Protein AF-A0AAN4SZ05-F1 (afdb_monomer_lite)

Secondary structure (DSSP, 8-state):
-HHHHHHHHHHHHT-----PPPPHHHHHHTT-EEE-TTS-EEESS-SHHHHHHHHHHHHHHHHHHHHHHHHTT-----

Radius of gyration: 21.35 Å; chains: 1; bounding box: 57×25×48 Å

Structure (mmCIF, N/CA/C/O backbone):
data_AF-A0AAN4SZ05-F1
#
_entry.id   AF-A0AAN4SZ05-F1
#
loop_
_atom_site.group_PDB
_atom_site.id
_atom_site.type_symbol
_atom_site.label_atom_id
_atom_site.label_alt_id
_atom_site.label_comp_id
_atom_site.label_asym_id
_atom_site.label_entity_id
_atom_site.label_seq_id
_atom_site.pdbx_PDB_ins_code
_atom_site.Cartn_x
_atom_site.Cartn_y
_atom_site.Cartn_z
_atom_site.occupancy
_atom_site.B_iso_or_equiv
_atom_site.auth_seq_id
_atom_site.auth_comp_id
_atom_site.auth_asym_id
_atom_site.auth_atom_id
_atom_site.pdbx_PDB_model_num
ATOM 1 N N . MET A 1 1 ? 41.423 12.809 -25.947 1.00 63.50 1 MET A N 1
ATOM 2 C CA . MET A 1 1 ? 40.731 11.500 -25.895 1.00 63.50 1 MET A CA 1
ATOM 3 C C . MET A 1 1 ? 40.342 11.110 -24.467 1.00 63.50 1 MET A C 1
ATOM 5 O O . MET A 1 1 ? 39.155 11.031 -24.205 1.00 63.50 1 MET A O 1
ATOM 9 N N . LYS A 1 2 ? 41.277 10.969 -23.509 1.00 68.50 2 LYS A N 1
ATOM 10 C CA . LYS A 1 2 ? 40.954 10.580 -22.111 1.00 68.50 2 LYS A CA 1
ATOM 11 C C . LYS A 1 2 ? 39.977 11.530 -21.387 1.00 68.50 2 LYS A C 1
ATOM 13 O O . LYS A 1 2 ? 39.039 11.074 -20.750 1.00 68.50 2 LYS A O 1
ATOM 18 N N . ARG A 1 3 ? 40.153 12.852 -21.534 1.00 76.69 3 ARG A N 1
ATOM 19 C CA . ARG A 1 3 ? 39.262 13.874 -20.935 1.00 76.69 3 ARG A CA 1
ATOM 20 C C . ARG A 1 3 ? 37.850 13.845 -21.522 1.00 76.69 3 ARG A C 1
ATOM 22 O O . ARG A 1 3 ? 36.884 13.976 -20.789 1.00 76.69 3 ARG A O 1
ATOM 29 N N . THR A 1 4 ? 37.741 13.632 -22.830 1.00 83.3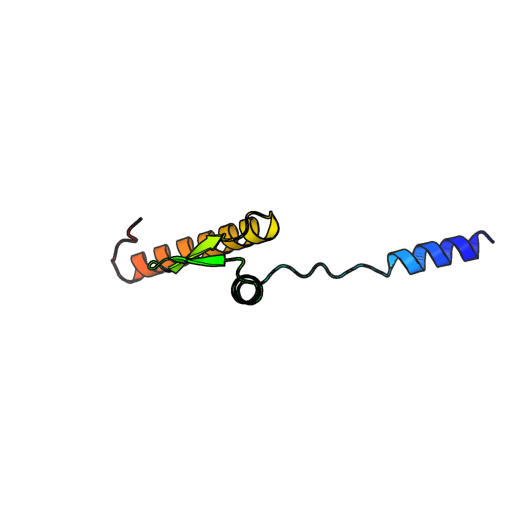1 4 THR A N 1
ATOM 30 C CA . THR A 1 4 ? 36.459 13.508 -23.533 1.00 83.31 4 THR A CA 1
ATOM 31 C C . THR A 1 4 ? 35.685 12.274 -23.065 1.00 83.31 4 THR A C 1
ATOM 33 O O . THR A 1 4 ? 34.476 12.336 -22.893 1.00 83.31 4 THR A O 1
ATOM 36 N N . LEU A 1 5 ? 36.399 11.181 -22.781 1.00 88.50 5 LEU A N 1
ATOM 37 C CA . LEU A 1 5 ? 35.834 9.936 -22.256 1.00 88.50 5 LEU A CA 1
ATOM 38 C C . LEU A 1 5 ? 35.324 10.102 -20.813 1.00 88.50 5 LEU A C 1
ATOM 40 O O . LEU A 1 5 ? 34.232 9.648 -20.494 1.00 88.50 5 LEU A O 1
ATOM 44 N N . LEU A 1 6 ? 36.064 10.828 -19.967 1.00 90.31 6 LEU A N 1
ATOM 45 C CA . LEU A 1 6 ? 35.631 11.155 -18.601 1.00 90.31 6 LEU A CA 1
ATOM 46 C C . LEU A 1 6 ? 34.374 12.036 -18.578 1.00 90.31 6 LEU A C 1
ATOM 48 O O . LEU A 1 6 ? 33.479 11.798 -17.776 1.00 90.31 6 LEU A O 1
ATOM 52 N N . ILE A 1 7 ? 34.287 13.019 -19.478 1.00 90.88 7 ILE A N 1
ATOM 53 C CA . ILE A 1 7 ? 33.102 13.881 -19.600 1.00 90.88 7 ILE A CA 1
ATOM 54 C C . ILE A 1 7 ? 31.890 13.073 -20.083 1.00 90.88 7 ILE A C 1
ATOM 56 O O . ILE A 1 7 ? 30.796 13.261 -19.564 1.00 90.88 7 ILE A O 1
ATOM 60 N N . ALA A 1 8 ? 32.080 12.142 -21.023 1.00 90.25 8 ALA A N 1
ATOM 61 C CA . ALA A 1 8 ? 31.004 11.275 -21.502 1.00 90.25 8 ALA A CA 1
ATOM 62 C C . ALA A 1 8 ? 30.467 10.345 -20.399 1.00 90.25 8 ALA A C 1
ATOM 64 O O . ALA A 1 8 ? 29.258 10.230 -20.232 1.00 90.25 8 ALA A O 1
ATOM 65 N N . VAL A 1 9 ? 31.351 9.735 -19.601 1.00 90.50 9 VAL A N 1
ATOM 66 C CA . VAL A 1 9 ? 30.951 8.904 -18.451 1.00 90.50 9 VAL A CA 1
ATOM 67 C C . VAL A 1 9 ? 30.200 9.731 -17.406 1.00 90.50 9 VAL A C 1
ATOM 69 O O . VAL A 1 9 ? 29.182 9.284 -16.884 1.00 90.50 9 VAL A O 1
ATOM 72 N N . TRP A 1 10 ? 30.662 10.954 -17.135 1.00 90.00 10 TRP A N 1
ATOM 73 C CA . TRP A 1 10 ? 29.989 11.853 -16.200 1.00 90.00 10 TRP A CA 1
ATOM 74 C C . TRP A 1 10 ? 28.599 12.269 -16.698 1.00 90.00 10 TRP A C 1
ATOM 76 O O . TRP A 1 10 ? 27.646 12.240 -15.928 1.00 90.00 10 TRP A O 1
ATOM 86 N N . ALA A 1 11 ? 28.457 12.570 -17.992 1.00 89.31 11 ALA A N 1
ATOM 87 C CA . ALA A 1 11 ? 27.173 12.919 -18.594 1.00 89.31 11 ALA A CA 1
ATOM 88 C C . ALA A 1 11 ? 26.152 11.768 -18.536 1.00 89.31 11 ALA A C 1
ATOM 90 O O . ALA A 1 11 ? 24.981 12.015 -18.268 1.00 89.31 11 ALA A O 1
ATOM 91 N N . ILE A 1 12 ? 26.589 10.517 -18.724 1.00 87.94 12 ILE A N 1
ATOM 92 C CA . ILE A 1 12 ? 25.717 9.336 -18.600 1.00 87.94 12 ILE A CA 1
ATOM 93 C C . ILE A 1 12 ? 25.273 9.137 -17.144 1.00 87.94 12 ILE A C 1
ATOM 95 O O . ILE A 1 12 ? 24.113 8.827 -16.898 1.00 87.94 12 ILE A O 1
ATOM 99 N N . GLY A 1 13 ? 26.159 9.380 -16.172 1.00 84.88 13 GLY A N 1
ATOM 100 C CA . GLY A 1 13 ? 25.831 9.274 -14.746 1.00 84.88 13 GLY A CA 1
ATOM 101 C C . GLY A 1 13 ? 24.811 10.303 -14.241 1.00 84.88 13 GLY A C 1
ATOM 102 O O . GLY A 1 13 ? 24.238 10.105 -13.175 1.00 84.88 13 GLY A O 1
ATOM 103 N N . LEU A 1 14 ? 24.565 11.385 -14.989 1.00 86.50 14 LEU A N 1
ATOM 104 C CA . LEU A 1 14 ? 23.520 12.365 -14.669 1.00 86.50 14 LEU A CA 1
ATOM 105 C C . LEU A 1 14 ? 22.128 11.938 -15.150 1.00 86.50 14 LEU A C 1
ATOM 107 O O . LEU A 1 14 ? 21.137 12.556 -14.763 1.00 86.50 14 LEU A O 1
ATOM 111 N N . MET A 1 15 ? 22.037 10.898 -15.981 1.00 83.81 15 MET A N 1
ATOM 112 C CA . MET A 1 15 ? 20.767 10.358 -16.460 1.00 83.81 15 MET A CA 1
ATOM 113 C C . MET A 1 15 ? 20.283 9.263 -15.504 1.00 83.81 15 MET A C 1
ATOM 115 O O . MET A 1 15 ? 20.316 8.080 -15.826 1.00 83.81 15 MET A O 1
ATOM 119 N N . SER A 1 16 ? 19.881 9.652 -14.294 1.00 76.56 16 SER A N 1
ATOM 120 C CA . SER A 1 16 ? 19.194 8.741 -13.374 1.00 76.56 16 SER A CA 1
ATOM 121 C C . SER A 1 16 ? 17.703 8.734 -13.696 1.00 76.56 16 SER A C 1
ATOM 123 O O . SER A 1 16 ? 17.049 9.774 -13.592 1.00 76.56 16 SER A O 1
ATOM 125 N N . ASP A 1 17 ? 17.153 7.574 -14.051 1.00 75.00 17 ASP A N 1
ATOM 126 C CA . ASP A 1 17 ? 15.705 7.415 -14.157 1.00 75.00 17 ASP A CA 1
ATOM 127 C C . ASP A 1 17 ? 15.061 7.590 -12.778 1.00 75.00 17 ASP A C 1
ATOM 129 O O . ASP A 1 17 ? 15.486 7.003 -11.778 1.00 75.00 17 ASP A O 1
ATOM 133 N N . SER A 1 18 ? 14.022 8.422 -12.714 1.00 76.38 18 SER A N 1
ATOM 134 C CA . SER A 1 18 ? 13.210 8.547 -11.506 1.00 76.38 18 SER A CA 1
ATOM 135 C C . SER A 1 18 ? 12.358 7.289 -11.381 1.00 76.38 18 SER A C 1
ATOM 137 O O . SER A 1 18 ? 11.421 7.099 -12.154 1.00 76.38 18 SER A O 1
ATOM 139 N N . ALA A 1 19 ? 12.682 6.416 -10.426 1.00 77.94 19 ALA A N 1
ATOM 140 C CA . ALA A 1 19 ? 11.845 5.261 -10.124 1.00 77.94 19 ALA A CA 1
ATOM 141 C C . ALA A 1 19 ? 10.525 5.742 -9.497 1.00 77.94 19 ALA A C 1
ATOM 143 O O . ALA A 1 19 ? 10.479 6.120 -8.326 1.00 77.94 19 ALA A O 1
ATOM 144 N N . MET A 1 20 ? 9.459 5.766 -10.297 1.00 85.81 20 MET A N 1
ATOM 145 C CA . MET A 1 20 ? 8.103 6.051 -9.831 1.00 85.81 20 MET A CA 1
ATOM 146 C C . MET A 1 20 ? 7.539 4.790 -9.179 1.00 85.81 20 MET A C 1
ATOM 148 O O . MET A 1 20 ? 7.458 3.750 -9.825 1.00 85.81 20 MET A O 1
ATOM 152 N N . ALA A 1 21 ? 7.166 4.873 -7.904 1.00 91.25 21 ALA A N 1
ATOM 153 C CA . ALA A 1 21 ? 6.477 3.776 -7.235 1.00 91.25 21 ALA A CA 1
ATOM 154 C C . ALA A 1 21 ? 5.026 3.690 -7.724 1.00 91.25 21 ALA A C 1
ATOM 156 O O . ALA A 1 21 ? 4.346 4.717 -7.802 1.00 91.25 21 ALA A O 1
ATOM 157 N N . LEU A 1 22 ? 4.540 2.475 -7.989 1.00 95.88 22 LEU A N 1
ATOM 158 C CA . LEU A 1 22 ? 3.130 2.225 -8.274 1.00 95.88 22 LEU A CA 1
ATOM 159 C C . LEU A 1 22 ? 2.229 2.791 -7.177 1.00 95.88 22 LEU A C 1
ATOM 161 O O . LEU A 1 22 ? 2.303 2.402 -6.010 1.00 95.88 22 LEU A O 1
ATOM 165 N N . THR A 1 23 ? 1.310 3.662 -7.567 1.00 97.19 23 THR A N 1
ATOM 166 C CA . THR A 1 23 ? 0.293 4.187 -6.662 1.00 97.19 23 THR A CA 1
ATOM 167 C C . THR A 1 23 ? -0.932 3.278 -6.610 1.00 97.19 23 THR A C 1
ATOM 169 O O . THR A 1 23 ? -1.236 2.516 -7.529 1.00 97.19 23 THR A O 1
ATOM 172 N N . LEU A 1 24 ? -1.728 3.422 -5.548 1.00 97.69 24 LEU A N 1
ATOM 173 C CA . LEU A 1 24 ? -3.000 2.710 -5.423 1.00 97.69 24 LEU A CA 1
ATOM 174 C C . LEU A 1 24 ? -3.979 3.007 -6.568 1.00 97.69 24 LEU A C 1
ATOM 176 O O . LEU A 1 24 ? -4.687 2.114 -7.032 1.00 97.69 24 LEU A O 1
ATOM 180 N N . ASN A 1 25 ? -4.045 4.260 -7.020 1.00 98.12 25 ASN A N 1
ATOM 181 C CA . ASN A 1 25 ? -4.968 4.642 -8.086 1.00 98.12 25 ASN A CA 1
ATOM 182 C C . ASN A 1 25 ? -4.556 4.036 -9.429 1.00 98.12 25 ASN A C 1
ATOM 184 O O . ASN A 1 25 ? -5.425 3.564 -10.159 1.00 98.12 25 ASN A O 1
ATOM 188 N N . GLU A 1 26 ? -3.257 3.987 -9.723 1.00 98.12 26 GLU A N 1
ATOM 189 C CA . GLU A 1 26 ? -2.731 3.302 -10.907 1.00 98.12 26 GLU A CA 1
ATOM 190 C C . GLU A 1 26 ? -2.979 1.798 -10.835 1.00 98.12 26 GLU A C 1
ATOM 192 O O . GLU A 1 26 ? -3.496 1.214 -11.782 1.00 98.12 26 GLU A O 1
ATOM 197 N N . ALA A 1 27 ? -2.703 1.169 -9.691 1.00 98.25 27 ALA A N 1
ATOM 198 C CA . ALA A 1 27 ? -2.952 -0.256 -9.512 1.00 98.25 27 ALA A CA 1
ATOM 199 C C . ALA A 1 27 ? -4.432 -0.619 -9.725 1.00 98.25 27 ALA A C 1
ATOM 201 O O . ALA A 1 27 ? -4.736 -1.650 -10.324 1.00 98.25 27 ALA A O 1
ATOM 202 N N . ARG A 1 28 ? -5.366 0.232 -9.280 1.00 97.94 28 ARG A N 1
ATOM 203 C CA . ARG A 1 28 ? -6.803 0.053 -9.540 1.00 97.94 28 ARG A CA 1
ATOM 204 C C . ARG A 1 28 ? -7.155 0.271 -11.006 1.00 97.94 28 ARG A C 1
ATOM 206 O O . ARG A 1 28 ? -7.847 -0.563 -11.583 1.00 97.94 28 ARG A O 1
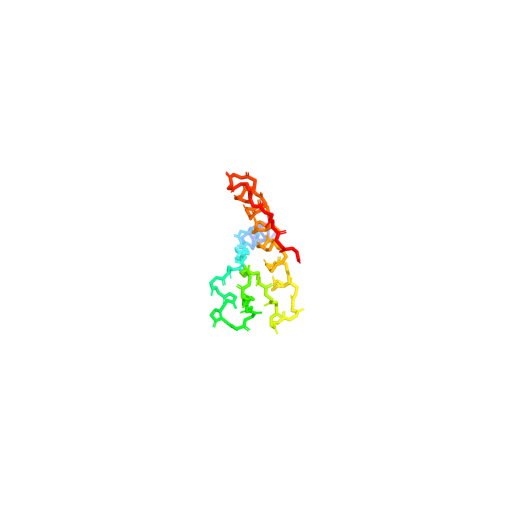ATOM 213 N N . SER A 1 29 ? -6.698 1.370 -11.610 1.00 98.25 29 SER A N 1
ATOM 214 C CA . SER A 1 29 ? -7.039 1.704 -13.000 1.00 98.25 29 SER A CA 1
ATOM 215 C C . SER A 1 29 ? -6.497 0.674 -13.992 1.00 98.25 29 SER A C 1
ATOM 217 O O . SER A 1 29 ? -7.139 0.388 -14.997 1.00 98.25 29 SER A O 1
ATOM 219 N N . GLN A 1 30 ? -5.356 0.067 -13.671 1.00 98.00 30 GLN A N 1
ATOM 220 C CA . GLN A 1 30 ? -4.722 -1.002 -14.439 1.00 98.00 30 GLN A CA 1
ATOM 221 C C . GLN A 1 30 ? -5.285 -2.401 -14.113 1.00 98.00 30 GLN A C 1
ATOM 223 O O . GLN A 1 30 ? -4.815 -3.391 -14.669 1.00 98.00 30 GLN A O 1
ATOM 228 N N . GLY A 1 31 ? -6.264 -2.519 -13.205 1.00 98.19 31 GLY A N 1
ATOM 229 C CA . GLY A 1 31 ? -6.868 -3.804 -12.827 1.00 98.19 31 GLY A CA 1
ATOM 230 C C . GLY A 1 31 ? -5.921 -4.747 -12.075 1.00 98.19 31 GLY A C 1
ATOM 231 O O . GLY A 1 31 ? -6.110 -5.961 -12.095 1.00 98.19 31 GLY A O 1
ATOM 232 N N . ARG A 1 32 ? -4.887 -4.207 -11.422 1.00 98.50 32 ARG A N 1
ATOM 233 C CA . ARG A 1 32 ? -3.873 -4.976 -10.679 1.00 98.50 32 ARG A CA 1
ATOM 234 C C . ARG A 1 32 ? -4.339 -5.347 -9.282 1.00 98.50 32 ARG A C 1
ATOM 236 O O . ARG A 1 32 ? -3.872 -6.341 -8.733 1.00 98.50 32 ARG A O 1
ATOM 243 N N . VAL A 1 33 ? -5.263 -4.574 -8.713 1.00 98.56 33 VAL A N 1
ATOM 244 C CA . VAL A 1 33 ? -5.819 -4.804 -7.375 1.00 98.56 33 VAL A CA 1
ATOM 245 C C . VAL A 1 33 ? -7.339 -4.671 -7.358 1.00 98.56 33 VAL A C 1
ATOM 247 O O . VAL A 1 33 ? -7.916 -3.853 -8.073 1.00 98.56 33 VAL A O 1
ATOM 250 N N . GLY A 1 34 ? -7.971 -5.461 -6.496 1.00 98.06 34 GLY A N 1
ATOM 251 C CA . GLY A 1 34 ? -9.355 -5.307 -6.058 1.00 98.06 34 GLY A CA 1
ATOM 252 C C . GLY A 1 34 ? -9.418 -4.942 -4.574 1.00 98.06 34 GLY A C 1
ATOM 253 O O . GLY A 1 34 ? -8.391 -4.881 -3.899 1.00 98.06 34 GLY A O 1
ATOM 254 N N . GLU A 1 35 ? -10.623 -4.714 -4.055 1.00 97.81 35 GLU A N 1
ATOM 255 C CA . GLU A 1 35 ? -10.859 -4.438 -2.634 1.00 97.81 35 GLU A CA 1
ATOM 256 C C . GLU A 1 35 ? -11.968 -5.356 -2.101 1.00 97.81 35 GLU A C 1
ATOM 258 O O . GLU A 1 35 ? -12.975 -5.591 -2.771 1.00 97.81 35 GLU A O 1
ATOM 263 N N . THR A 1 36 ? -11.770 -5.916 -0.912 1.00 96.75 36 THR A N 1
ATOM 264 C CA . THR A 1 36 ? -12.759 -6.733 -0.203 1.00 96.75 36 THR A CA 1
ATOM 265 C C . THR A 1 36 ? -13.843 -5.860 0.428 1.00 96.75 36 THR A C 1
ATOM 267 O O . THR A 1 36 ? -13.666 -4.662 0.637 1.00 96.75 36 THR A O 1
ATOM 270 N N . LEU A 1 37 ? -14.961 -6.471 0.834 1.00 95.50 37 LEU A N 1
ATOM 271 C CA . LEU A 1 37 ? -16.056 -5.759 1.513 1.00 95.50 37 LEU A CA 1
ATOM 272 C C . LEU A 1 37 ? -15.659 -5.154 2.871 1.00 95.50 37 LEU A C 1
ATOM 274 O O . LEU A 1 37 ? -16.317 -4.232 3.342 1.00 95.50 37 LEU A O 1
ATOM 278 N N . ASN A 1 38 ? -14.597 -5.661 3.503 1.00 93.00 38 ASN A N 1
ATOM 279 C CA . ASN A 1 38 ? -14.029 -5.089 4.727 1.00 93.00 38 ASN A CA 1
ATOM 280 C C . ASN A 1 38 ? -12.911 -4.061 4.455 1.00 93.00 38 ASN A C 1
ATOM 282 O O . ASN A 1 38 ? -12.238 -3.647 5.394 1.00 93.00 38 ASN A O 1
ATOM 286 N N . GLY A 1 39 ? -12.714 -3.641 3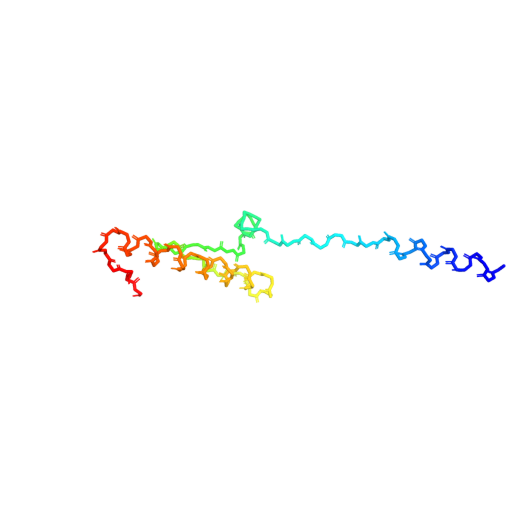.201 1.00 95.56 39 GLY A N 1
ATOM 287 C CA . GLY A 1 39 ? -11.833 -2.528 2.847 1.00 95.56 39 GLY A CA 1
ATOM 288 C C . GLY A 1 39 ? -10.349 -2.879 2.735 1.00 95.56 39 GLY A C 1
ATOM 289 O O . GLY A 1 39 ? -9.518 -1.980 2.791 1.00 95.56 39 GLY A O 1
ATOM 290 N N . TYR A 1 40 ? -9.970 -4.148 2.574 1.00 97.94 40 TYR A N 1
ATOM 291 C CA . TYR A 1 40 ? -8.578 -4.557 2.340 1.00 97.94 40 TYR A CA 1
ATOM 292 C C . TYR A 1 40 ? -8.329 -4.818 0.855 1.00 97.94 40 TYR A C 1
ATOM 294 O O . TYR A 1 40 ? -9.209 -5.280 0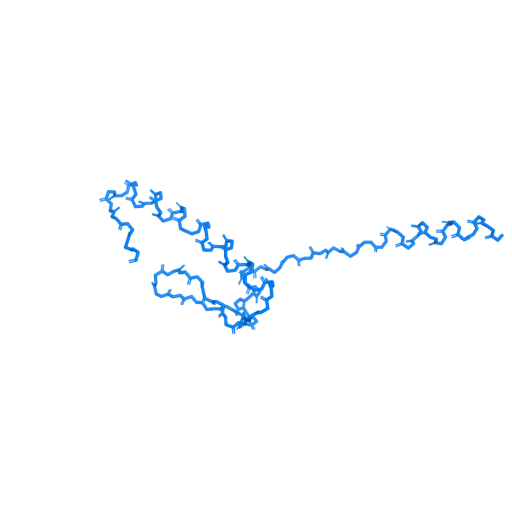.132 1.00 97.94 40 TYR A O 1
ATOM 302 N N . LEU A 1 41 ? -7.127 -4.509 0.376 1.00 98.38 41 LEU A N 1
ATOM 303 C CA . LEU A 1 41 ? -6.751 -4.787 -1.004 1.00 98.38 41 LEU A CA 1
ATOM 304 C C . LEU A 1 41 ? -6.458 -6.269 -1.212 1.00 98.38 41 LEU A C 1
ATOM 306 O O . LEU A 1 41 ? -5.876 -6.928 -0.350 1.00 98.38 41 LEU A O 1
ATOM 310 N N . VAL A 1 42 ? -6.796 -6.753 -2.402 1.00 98.12 42 VAL A N 1
ATOM 311 C CA . VAL A 1 42 ? -6.420 -8.074 -2.906 1.00 98.12 42 VAL A CA 1
ATOM 312 C C . VAL A 1 42 ? -5.685 -7.882 -4.220 1.00 98.12 42 VAL A C 1
ATOM 314 O O . VAL A 1 42 ? -6.154 -7.166 -5.104 1.00 98.12 42 VAL A O 1
ATOM 317 N N . ALA A 1 43 ? -4.531 -8.526 -4.353 1.00 98.25 43 ALA A N 1
ATOM 318 C CA . ALA A 1 43 ? -3.773 -8.521 -5.590 1.00 98.25 43 ALA A CA 1
ATOM 319 C C . ALA A 1 43 ? -4.481 -9.385 -6.647 1.00 98.25 43 ALA A C 1
ATOM 321 O O . ALA A 1 43 ? -4.728 -10.569 -6.425 1.00 98.25 43 ALA A O 1
ATOM 322 N N . LEU A 1 44 ? -4.802 -8.786 -7.792 1.00 98.06 44 LEU A N 1
ATOM 323 C CA . LEU A 1 44 ? -5.303 -9.480 -8.984 1.00 98.06 44 LEU A CA 1
ATOM 324 C C . LEU A 1 44 ? -4.151 -9.848 -9.930 1.00 98.06 44 LEU A C 1
ATOM 326 O O . LEU A 1 44 ? -4.256 -10.810 -10.686 1.00 98.06 44 LEU A O 1
ATOM 330 N N . GLN A 1 45 ? -3.038 -9.111 -9.852 1.00 97.88 45 GLN A N 1
ATOM 331 C CA . GLN A 1 45 ? -1.762 -9.457 -10.475 1.00 97.88 45 GLN A C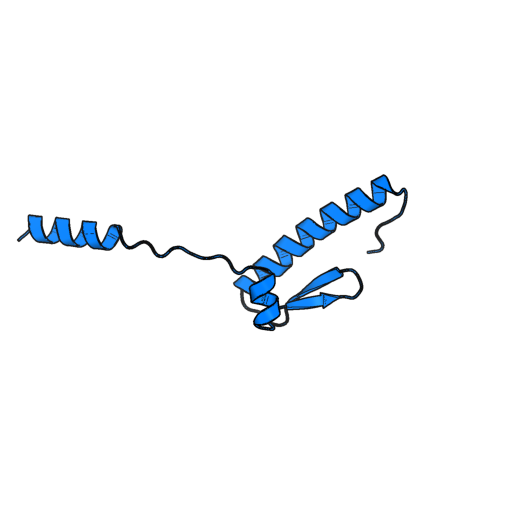A 1
ATOM 332 C C . GLN A 1 45 ? -0.736 -9.891 -9.423 1.00 97.88 45 GLN A C 1
ATOM 334 O O . GLN A 1 45 ? -0.702 -9.382 -8.304 1.00 97.88 45 GLN A O 1
ATOM 339 N N . THR A 1 46 ? 0.113 -10.854 -9.775 1.00 94.69 46 THR A N 1
ATOM 340 C CA . THR A 1 46 ? 1.039 -11.509 -8.834 1.00 94.69 46 THR A CA 1
ATOM 341 C C . THR A 1 46 ? 2.486 -11.049 -8.962 1.00 94.69 46 THR A C 1
ATOM 343 O O . THR A 1 46 ? 3.389 -11.710 -8.458 1.00 94.69 46 THR A O 1
ATOM 346 N N . ASP A 1 47 ? 2.733 -9.944 -9.655 1.00 97.38 47 ASP A N 1
ATOM 347 C CA . ASP A 1 47 ? 4.072 -9.377 -9.756 1.00 97.38 47 ASP A CA 1
ATOM 348 C C . ASP A 1 47 ? 4.507 -8.709 -8.436 1.00 97.38 47 ASP A C 1
ATOM 350 O O . ASP A 1 47 ? 3.689 -8.347 -7.586 1.00 97.38 47 ASP A O 1
ATOM 354 N N . ALA A 1 48 ? 5.818 -8.536 -8.276 1.00 96.94 48 ALA A N 1
ATOM 355 C CA . ALA A 1 48 ? 6.410 -8.056 -7.031 1.00 96.94 48 ALA A CA 1
ATOM 356 C C . ALA A 1 48 ? 5.941 -6.649 -6.628 1.00 96.94 48 ALA A C 1
ATOM 358 O O . ALA A 1 48 ? 5.793 -6.377 -5.439 1.00 96.94 48 ALA A O 1
ATOM 359 N N . GLU A 1 49 ? 5.690 -5.771 -7.596 1.00 96.38 49 GLU A N 1
ATOM 360 C CA . GLU A 1 49 ? 5.306 -4.387 -7.334 1.00 96.38 49 GLU A CA 1
ATOM 361 C C . GLU A 1 49 ? 3.869 -4.309 -6.803 1.00 96.38 49 GLU A C 1
ATOM 363 O O . GLU A 1 49 ? 3.616 -3.666 -5.783 1.00 96.38 49 GLU A O 1
ATOM 368 N N . THR A 1 50 ? 2.939 -5.044 -7.424 1.00 98.19 50 THR A N 1
ATOM 369 C CA . THR A 1 50 ? 1.553 -5.152 -6.938 1.00 98.19 50 THR A CA 1
ATOM 370 C C . THR A 1 50 ? 1.503 -5.755 -5.537 1.00 98.19 50 THR A C 1
ATOM 372 O O . THR A 1 50 ? 0.777 -5.265 -4.671 1.00 98.19 50 THR A O 1
ATOM 375 N N . GLN A 1 51 ? 2.271 -6.820 -5.298 1.00 98.25 51 GLN A N 1
ATOM 376 C CA . GLN A 1 51 ? 2.293 -7.509 -4.006 1.00 98.25 51 GLN A CA 1
ATOM 377 C C . GLN A 1 51 ? 2.862 -6.617 -2.898 1.00 98.25 51 GLN A C 1
ATOM 379 O O . GLN A 1 51 ? 2.297 -6.572 -1.803 1.00 98.25 51 GLN A O 1
ATOM 384 N N . ALA A 1 52 ? 3.932 -5.869 -3.187 1.00 97.94 52 ALA A N 1
ATOM 385 C CA . ALA A 1 52 ? 4.491 -4.890 -2.260 1.00 97.94 52 ALA A CA 1
ATOM 386 C C . ALA A 1 52 ? 3.463 -3.802 -1.916 1.00 97.94 52 ALA A C 1
ATOM 388 O O . ALA A 1 52 ? 3.185 -3.573 -0.740 1.00 97.94 52 ALA A O 1
ATOM 389 N N . LEU A 1 53 ? 2.809 -3.222 -2.928 1.00 98.25 53 LEU A N 1
ATOM 390 C CA . LEU A 1 53 ? 1.782 -2.200 -2.726 1.00 98.25 53 LEU A CA 1
ATOM 391 C C . LEU A 1 53 ? 0.614 -2.704 -1.860 1.00 98.25 53 LEU A C 1
ATOM 393 O O . LEU A 1 53 ? 0.173 -2.011 -0.941 1.00 98.25 53 LEU A O 1
ATOM 397 N N . VAL A 1 54 ? 0.096 -3.905 -2.147 1.00 98.50 54 VAL A N 1
ATOM 398 C CA . VAL A 1 54 ? -1.008 -4.505 -1.381 1.00 98.50 54 VAL A CA 1
ATOM 399 C C . VAL A 1 54 ? -0.606 -4.718 0.072 1.00 98.50 54 VAL A C 1
ATOM 401 O O . VAL A 1 54 ? -1.384 -4.385 0.967 1.00 98.50 54 VAL A O 1
ATOM 404 N N . LYS A 1 55 ? 0.600 -5.241 0.314 1.00 98.31 55 LYS A N 1
ATOM 405 C CA . LYS A 1 55 ? 1.125 -5.446 1.664 1.00 98.31 55 LYS A CA 1
ATOM 406 C C . LYS A 1 55 ? 1.196 -4.123 2.431 1.00 98.31 55 LYS A C 1
ATOM 408 O O . LYS A 1 55 ? 0.604 -4.027 3.505 1.00 98.31 55 LYS A O 1
ATOM 413 N N . ASP A 1 56 ? 1.850 -3.114 1.862 1.00 98.25 56 ASP A N 1
ATOM 414 C CA . ASP A 1 56 ? 2.103 -1.835 2.534 1.00 98.25 56 ASP A CA 1
ATOM 41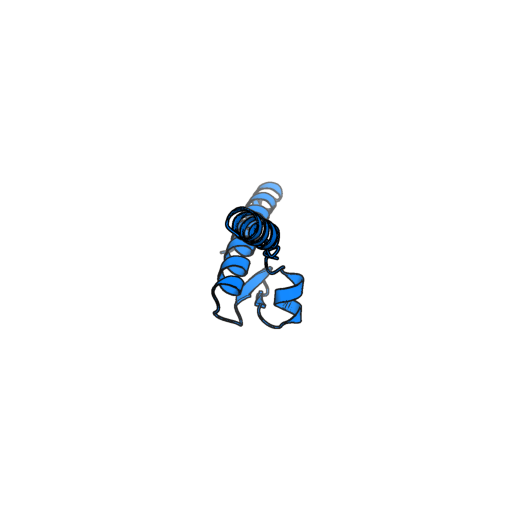5 C C . ASP A 1 56 ? 0.795 -1.105 2.880 1.00 98.25 56 ASP A C 1
ATOM 417 O O . ASP A 1 56 ? 0.608 -0.612 3.997 1.00 98.25 56 ASP A O 1
ATOM 421 N N . ILE A 1 57 ? -0.168 -1.086 1.951 1.00 98.38 57 ILE A N 1
ATOM 422 C CA . ILE A 1 57 ? -1.466 -0.443 2.186 1.00 98.38 57 ILE A CA 1
ATOM 423 C C . ILE A 1 57 ? -2.293 -1.213 3.213 1.00 98.38 57 ILE A C 1
ATOM 425 O O . ILE A 1 57 ? -2.923 -0.596 4.074 1.00 98.38 57 ILE A O 1
ATOM 429 N N . ASN A 1 58 ? -2.320 -2.544 3.140 1.00 98.44 58 ASN A N 1
ATOM 430 C CA . ASN A 1 58 ? -3.089 -3.344 4.088 1.00 98.44 58 ASN A CA 1
ATOM 431 C C . ASN A 1 58 ? -2.517 -3.253 5.507 1.00 98.44 58 ASN A C 1
ATOM 433 O O . ASN A 1 58 ? -3.290 -3.225 6.464 1.00 98.44 58 ASN A O 1
ATOM 437 N N . GLU A 1 59 ? -1.196 -3.138 5.656 1.00 98.50 59 GLU A N 1
ATOM 438 C CA . GLU A 1 59 ? -0.550 -2.884 6.945 1.00 98.50 59 GLU A CA 1
ATOM 439 C C . GLU A 1 59 ? -0.965 -1.518 7.518 1.00 98.50 59 GLU A C 1
ATOM 441 O O . GLU A 1 59 ? -1.423 -1.433 8.664 1.00 98.50 59 GLU A O 1
ATOM 446 N N . ALA A 1 60 ? -0.927 -0.462 6.697 1.00 98.19 60 ALA A N 1
ATOM 447 C CA . ALA A 1 60 ? -1.378 0.871 7.095 1.00 98.19 60 ALA A CA 1
ATOM 448 C C . ALA A 1 60 ? -2.874 0.904 7.467 1.00 98.19 60 ALA A C 1
ATOM 450 O O . ALA A 1 60 ? -3.257 1.487 8.488 1.00 98.19 60 ALA A O 1
ATOM 451 N N . ARG A 1 61 ? -3.727 0.242 6.673 1.00 97.62 61 ARG A N 1
ATOM 452 C CA . ARG A 1 61 ? -5.167 0.106 6.947 1.00 97.62 61 ARG A CA 1
ATOM 453 C C . ARG A 1 61 ? -5.418 -0.649 8.244 1.00 97.62 61 ARG A C 1
ATOM 455 O O . ARG A 1 61 ? -6.198 -0.177 9.063 1.00 97.62 61 ARG A O 1
ATOM 462 N N . ASN A 1 62 ? -4.717 -1.757 8.478 1.00 97.06 62 ASN A N 1
ATOM 463 C CA . ASN A 1 62 ? -4.843 -2.526 9.712 1.00 97.06 62 ASN A CA 1
ATOM 464 C C . ASN A 1 62 ? -4.538 -1.666 10.946 1.00 97.06 62 ASN A C 1
ATOM 466 O O . ASN A 1 62 ? -5.332 -1.624 11.885 1.00 97.06 62 ASN A O 1
ATOM 470 N N . HIS A 1 63 ? -3.437 -0.912 10.922 1.00 97.12 63 HIS A N 1
ATOM 471 C CA . HIS A 1 63 ? -3.097 -0.003 12.015 1.00 97.12 63 HIS A CA 1
ATOM 472 C C . HIS A 1 63 ? -4.158 1.095 12.212 1.00 97.12 63 HIS A C 1
ATOM 474 O O . HIS A 1 63 ? -4.545 1.404 13.340 1.00 97.12 63 HIS A O 1
ATOM 480 N N . SER A 1 64 ? -4.670 1.673 11.122 1.00 96.62 64 SER A N 1
ATOM 481 C CA . SER A 1 64 ? -5.741 2.675 11.174 1.00 96.62 64 SER A CA 1
ATOM 482 C C . SER A 1 64 ? -7.031 2.111 11.782 1.00 96.62 64 SER A C 1
ATOM 484 O O . SER A 1 64 ? -7.585 2.699 12.712 1.00 96.62 64 SER A O 1
ATOM 486 N N . TYR A 1 65 ? -7.474 0.937 11.331 1.00 95.88 65 TYR A N 1
ATOM 487 C CA . TYR A 1 65 ? -8.694 0.300 11.822 1.00 95.88 65 TYR A CA 1
ATOM 488 C C . TYR A 1 65 ? -8.583 -0.122 13.282 1.00 95.88 65 TYR A C 1
ATOM 490 O O . TYR A 1 65 ? -9.528 0.079 14.039 1.00 95.88 65 TYR A O 1
ATOM 498 N N . GLN A 1 66 ? -7.427 -0.625 13.718 1.00 95.25 66 GLN A N 1
ATOM 499 C CA . GLN A 1 66 ? -7.190 -0.927 15.131 1.00 95.25 66 GLN A CA 1
ATOM 500 C C . GLN A 1 66 ? -7.287 0.322 16.013 1.00 95.25 66 GLN A C 1
ATOM 502 O O . GLN A 1 66 ? -7.873 0.270 17.095 1.00 95.25 66 GLN A O 1
ATOM 507 N N . GLN A 1 67 ? -6.734 1.453 15.567 1.00 96.19 67 GLN A N 1
ATOM 508 C CA . GLN A 1 67 ? -6.854 2.715 16.300 1.00 96.19 67 GLN A CA 1
ATOM 509 C C . GLN A 1 67 ? -8.303 3.201 16.352 1.00 96.19 67 GLN A C 1
ATOM 511 O O . GLN A 1 67 ? -8.790 3.552 17.426 1.00 96.19 67 GLN A O 1
ATOM 516 N N . LEU A 1 68 ? -9.010 3.164 15.222 1.00 95.12 68 LEU A N 1
ATOM 517 C CA . LEU A 1 68 ? -10.412 3.564 15.145 1.00 95.12 68 LEU A CA 1
ATOM 518 C C . LEU A 1 68 ? -11.299 2.685 16.038 1.00 95.12 68 LEU A C 1
ATOM 520 O O . LEU A 1 68 ? -12.174 3.191 16.736 1.00 95.12 68 LEU A O 1
ATOM 524 N N . ALA A 1 69 ? -11.052 1.378 16.056 1.00 94.88 69 ALA A N 1
ATOM 525 C CA . ALA A 1 69 ? -11.777 0.426 16.884 1.00 94.88 69 ALA A CA 1
ATOM 526 C C . ALA A 1 69 ? -11.599 0.723 18.381 1.00 94.88 69 ALA A C 1
ATOM 528 O O . ALA A 1 69 ? -12.585 0.838 19.108 1.00 94.88 69 ALA A O 1
ATOM 529 N N . LYS A 1 70 ? -10.354 0.975 18.816 1.00 94.75 70 LYS A N 1
ATOM 530 C CA . LYS A 1 70 ? -10.049 1.409 20.189 1.00 94.75 70 LYS A CA 1
ATOM 531 C C . LYS A 1 70 ? -10.766 2.711 20.551 1.00 94.75 70 LYS A C 1
ATOM 533 O O . LYS A 1 70 ? -11.363 2.789 21.617 1.00 94.75 70 LYS A O 1
ATOM 538 N N . GLN A 1 71 ? -10.740 3.711 19.666 1.00 96.25 71 GLN A N 1
ATOM 539 C CA . GLN A 1 71 ? -11.402 5.003 19.895 1.00 96.25 71 GLN A CA 1
ATOM 540 C C . GLN A 1 71 ? -12.924 4.872 20.036 1.00 96.25 71 GLN A C 1
ATOM 542 O O . GLN A 1 71 ? -13.531 5.585 20.828 1.00 96.25 71 GLN A O 1
ATOM 547 N N . ASN A 1 72 ? -13.534 3.947 19.294 1.00 95.12 72 ASN A N 1
ATOM 548 C CA . ASN A 1 72 ? -14.982 3.745 19.287 1.00 95.12 72 ASN A CA 1
ATOM 549 C C . ASN A 1 72 ? -15.454 2.626 20.231 1.00 95.12 72 ASN A C 1
ATOM 551 O O . ASN A 1 72 ? -16.635 2.296 20.224 1.00 95.12 72 ASN A O 1
ATOM 555 N N . ASN A 1 73 ? -14.564 2.047 21.046 1.00 93.00 73 ASN A N 1
ATOM 556 C CA . ASN A 1 73 ? -14.863 0.909 21.926 1.00 93.00 73 ASN A CA 1
ATOM 557 C C . ASN A 1 73 ? -15.510 -0.283 21.190 1.00 93.00 73 ASN A C 1
ATOM 559 O O . ASN A 1 73 ? -16.355 -0.991 21.738 1.00 93.00 73 ASN A O 1
ATOM 563 N N . VAL A 1 74 ? -15.112 -0.508 19.937 1.00 90.38 74 VAL A N 1
ATOM 564 C CA . VAL A 1 74 ? -15.531 -1.659 19.128 1.00 90.38 74 VAL A CA 1
ATOM 565 C C . VAL A 1 74 ? -14.329 -2.560 18.858 1.00 90.38 74 VAL A C 1
ATOM 567 O O . VAL A 1 74 ? -13.183 -2.132 18.960 1.00 90.38 74 VAL A O 1
ATOM 570 N N . SER A 1 75 ? -14.571 -3.826 18.520 1.00 82.94 75 SER A N 1
ATOM 571 C CA . SER A 1 75 ? -13.506 -4.752 18.121 1.00 82.94 75 SER A CA 1
ATOM 572 C C . SER A 1 75 ? -13.340 -4.760 16.602 1.00 82.94 75 SER A C 1
ATOM 574 O O . SER A 1 75 ? -14.334 -4.758 15.870 1.00 82.94 75 SER A O 1
ATOM 576 N N . THR A 1 76 ? -12.098 -4.816 16.117 1.00 75.50 76 THR A N 1
ATOM 577 C CA . THR A 1 76 ? -11.821 -5.159 14.718 1.00 75.50 76 THR A CA 1
ATOM 578 C C . THR A 1 76 ? -12.131 -6.642 14.524 1.00 75.50 76 THR A C 1
ATOM 580 O O . THR A 1 76 ? -11.468 -7.489 15.123 1.00 75.50 76 THR A O 1
ATOM 583 N N . LYS A 1 77 ? -13.139 -6.980 13.713 1.00 66.06 77 LYS A N 1
ATOM 584 C CA . LYS A 1 77 ? -13.348 -8.373 13.296 1.00 66.06 77 LYS A CA 1
ATOM 585 C C . LYS A 1 77 ? -12.222 -8.749 12.329 1.00 66.06 77 LYS A C 1
ATOM 587 O O . LYS A 1 77 ? -12.111 -8.123 11.276 1.00 66.06 77 LYS A O 1
ATOM 592 N N . GLY A 1 78 ? -11.382 -9.695 12.747 1.00 56.16 78 GLY A N 1
ATOM 593 C CA . GLY A 1 78 ? -10.429 -10.397 11.884 1.00 56.16 78 GLY A CA 1
ATOM 594 C C . GLY A 1 78 ? -11.135 -11.451 11.051 1.00 56.16 78 GLY A C 1
ATOM 595 O O . GLY A 1 78 ? -12.106 -12.041 11.579 1.00 56.16 78 GLY A O 1
#

Organism: NCBI:txid1444135

pLDDT: mean 91.93, std 9.25, range [56.16, 98.56]

Foldseek 3Di:
DVVVVVVVVVVVVVPDDDDDQDDPVNCVVVVQWDADPLGAIDGPDDDPSSVVNSVVVNVVVVVVVCVVCVVVVHDDDD

InterPro domains:
  IPR008309 Probable chaperone-like protein YdbL [PF07027] (19-76)
  IPR008309 Probable chaperone-like protein YdbL [PIRSF025560] (3-77)

Sequence (78 aa):
MKRTLLIAVWAIGLMSDSAMALTLNEARSQGRVGETLNGYLVALQTDAETQALVKDINEARNHSYQQLAKQNNVSTKG